Protein AF-A0A1L6MXV0-F1 (afdb_monomer_lite)

Structure (mmCIF, N/CA/C/O backbone):
data_AF-A0A1L6MXV0-F1
#
_entry.id   AF-A0A1L6MXV0-F1
#
loop_
_atom_site.group_PDB
_atom_site.id
_atom_site.type_symbol
_atom_site.label_atom_id
_atom_site.label_alt_id
_atom_site.label_comp_id
_atom_site.label_asym_id
_atom_site.label_entity_id
_atom_site.label_seq_id
_atom_site.pdbx_PDB_ins_code
_atom_site.Cartn_x
_atom_site.Cartn_y
_atom_site.Cartn_z
_atom_site.occupancy
_atom_site.B_iso_or_equiv
_atom_site.auth_seq_id
_atom_site.auth_comp_id
_atom_site.auth_asym_id
_atom_site.auth_atom_id
_atom_site.pdbx_PDB_model_num
ATOM 1 N N . MET A 1 1 ? -9.919 -10.427 -23.361 1.00 62.50 1 MET A N 1
ATOM 2 C CA . MET A 1 1 ? -9.501 -10.616 -21.953 1.00 62.50 1 MET A CA 1
ATOM 3 C C . MET A 1 1 ? -10.122 -9.573 -21.023 1.00 62.50 1 MET A C 1
ATOM 5 O O . MET A 1 1 ? -10.847 -9.978 -20.130 1.00 62.50 1 MET A O 1
ATOM 9 N N . TRP A 1 2 ? -9.971 -8.267 -21.278 1.00 55.28 2 TRP A N 1
ATOM 10 C CA . TRP A 1 2 ? -10.589 -7.185 -20.483 1.00 55.28 2 TRP A CA 1
ATOM 11 C C . TRP A 1 2 ? -12.124 -7.269 -20.261 1.00 55.28 2 TRP A C 1
ATOM 13 O O . TRP A 1 2 ? -12.549 -7.127 -19.117 1.00 55.28 2 TRP A O 1
ATOM 23 N N . PRO A 1 3 ? -12.978 -7.568 -21.270 1.00 82.69 3 PRO A N 1
ATOM 24 C CA . PRO A 1 3 ? -14.434 -7.566 -21.058 1.00 82.69 3 PRO A CA 1
ATOM 25 C C . PRO A 1 3 ? -14.940 -8.722 -20.180 1.00 82.69 3 PRO A C 1
ATOM 27 O O . PRO A 1 3 ? -15.866 -8.524 -19.405 1.00 82.69 3 PRO A O 1
ATOM 30 N N . ALA A 1 4 ? -14.307 -9.898 -20.249 1.00 78.31 4 ALA A N 1
ATOM 31 C CA . ALA A 1 4 ? -14.678 -11.054 -19.424 1.00 78.31 4 ALA A CA 1
ATOM 32 C C . ALA A 1 4 ? -14.279 -10.878 -17.947 1.00 78.31 4 ALA A C 1
ATOM 34 O O . ALA A 1 4 ? -14.923 -11.415 -17.051 1.00 78.31 4 ALA A O 1
ATOM 35 N N . TYR A 1 5 ? -13.214 -10.115 -17.690 1.00 82.38 5 TYR A N 1
ATOM 36 C CA . TYR A 1 5 ? -12.763 -9.821 -16.333 1.00 82.38 5 TYR A CA 1
ATOM 37 C C . TYR A 1 5 ? -13.682 -8.805 -15.642 1.00 82.38 5 TYR A C 1
ATOM 39 O O . TYR A 1 5 ? -14.037 -8.971 -14.478 1.00 82.38 5 TYR A O 1
ATOM 47 N N . LEU A 1 6 ? -14.122 -7.780 -16.381 1.00 84.25 6 LEU A N 1
ATOM 48 C CA . LEU A 1 6 ? -15.055 -6.775 -15.871 1.00 84.25 6 LEU A CA 1
ATOM 49 C C . LEU A 1 6 ? -16.427 -7.366 -15.533 1.00 84.25 6 LEU A C 1
ATOM 51 O O . LEU A 1 6 ? -16.992 -7.008 -14.503 1.00 84.25 6 LEU A O 1
ATOM 55 N N . SER A 1 7 ? -16.942 -8.288 -16.354 1.00 84.88 7 SER A N 1
ATOM 56 C CA . SER A 1 7 ? -18.207 -8.968 -16.054 1.00 84.88 7 SER A CA 1
ATOM 57 C C . SER A 1 7 ? -18.097 -9.834 -14.798 1.00 84.88 7 SER A C 1
ATOM 59 O O . SER A 1 7 ? -18.943 -9.733 -13.920 1.00 84.88 7 SER A O 1
ATOM 61 N N . GLY A 1 8 ? -17.009 -10.600 -14.652 1.00 84.00 8 GLY A N 1
ATOM 62 C CA . GLY A 1 8 ? -16.797 -11.432 -13.463 1.00 84.00 8 GLY A CA 1
ATOM 63 C C . GLY A 1 8 ? -16.673 -10.621 -12.169 1.00 84.00 8 GLY A C 1
ATOM 64 O O . GLY A 1 8 ? -17.225 -11.013 -11.144 1.00 84.00 8 GLY A O 1
ATOM 65 N N . LEU A 1 9 ? -16.000 -9.466 -12.212 1.00 85.69 9 LEU A N 1
ATOM 66 C CA . LEU A 1 9 ? -15.886 -8.577 -11.052 1.00 85.69 9 LEU A CA 1
ATOM 67 C C . LEU A 1 9 ? -17.235 -7.951 -10.674 1.00 85.69 9 LEU A C 1
ATOM 69 O O . LEU A 1 9 ? -17.549 -7.831 -9.490 1.00 85.69 9 LEU A O 1
ATOM 73 N N . HIS A 1 10 ? -18.025 -7.554 -11.673 1.00 87.12 10 HIS A N 1
ATOM 74 C CA . HIS A 1 10 ? -19.355 -6.994 -11.459 1.00 87.12 10 HIS A CA 1
ATOM 75 C C . HIS A 1 10 ? -20.292 -8.019 -10.810 1.00 87.12 10 HIS A C 1
ATOM 77 O O . HIS A 1 10 ? -20.919 -7.717 -9.795 1.00 87.12 10 HIS A O 1
ATOM 83 N N . ASP A 1 11 ? -20.313 -9.244 -11.341 1.00 83.12 11 ASP A N 1
ATOM 84 C CA . ASP A 1 11 ? -21.155 -10.325 -10.830 1.00 83.12 11 ASP A CA 1
ATOM 85 C C . ASP A 1 11 ? -20.743 -10.740 -9.407 1.00 83.12 11 ASP A C 1
ATOM 87 O O . ASP A 1 11 ? -21.596 -10.895 -8.535 1.00 83.12 11 ASP A O 1
ATOM 91 N N . TRP A 1 12 ? -19.438 -10.831 -9.124 1.00 80.75 12 TRP A N 1
ATOM 92 C CA . TRP A 1 12 ? -18.928 -11.147 -7.784 1.00 80.75 12 TRP A CA 1
ATOM 93 C C . TRP A 1 12 ? -19.277 -10.071 -6.746 1.00 80.75 12 TRP A C 1
ATOM 95 O O . TRP A 1 12 ? -19.653 -10.383 -5.615 1.00 80.75 12 TRP A O 1
ATOM 105 N N . CYS A 1 13 ? -19.176 -8.796 -7.131 1.00 82.50 13 CYS A N 1
ATOM 106 C CA . CYS A 1 13 ? -19.525 -7.674 -6.265 1.00 82.50 13 CYS A CA 1
ATOM 107 C C . CYS A 1 13 ? -21.023 -7.672 -5.931 1.00 82.50 13 CYS A C 1
ATOM 109 O O . CYS A 1 13 ? -21.393 -7.470 -4.777 1.00 82.50 13 CYS A O 1
ATOM 111 N N . LEU A 1 14 ? -21.886 -7.956 -6.914 1.00 80.69 14 LEU A N 1
ATOM 112 C CA . LEU A 1 14 ? -23.328 -8.049 -6.682 1.00 80.69 14 LEU A CA 1
ATOM 113 C C . LEU A 1 14 ? -23.687 -9.182 -5.718 1.00 80.69 14 LEU A C 1
ATOM 115 O O . LEU A 1 14 ? -24.460 -8.958 -4.792 1.00 80.69 14 LEU A O 1
ATOM 119 N N . VAL A 1 15 ? -23.110 -10.371 -5.905 1.00 80.31 15 VAL A N 1
ATOM 120 C CA . VAL A 1 15 ? -23.366 -11.527 -5.030 1.00 80.31 15 VAL A CA 1
ATOM 121 C C . VAL A 1 15 ? -22.962 -11.217 -3.588 1.00 80.31 15 VAL A C 1
ATOM 123 O O . VAL A 1 15 ? -23.764 -11.396 -2.675 1.00 80.31 15 VAL A O 1
ATOM 126 N N . GLY A 1 16 ? -21.771 -10.646 -3.378 1.00 75.31 16 GLY A N 1
ATOM 127 C CA . GLY A 1 16 ? -21.294 -10.288 -2.039 1.00 75.31 16 GLY A CA 1
ATOM 128 C C . GLY A 1 16 ? -22.113 -9.197 -1.335 1.00 75.31 16 GLY A C 1
ATOM 129 O O . GLY A 1 16 ? -22.096 -9.122 -0.110 1.00 75.31 16 GLY A O 1
ATOM 130 N N . LEU A 1 17 ? -22.837 -8.359 -2.085 1.00 70.56 17 LEU A N 1
ATOM 131 C CA . LEU A 1 17 ? -23.729 -7.334 -1.530 1.00 70.56 17 LEU A CA 1
ATOM 132 C C . LEU A 1 17 ? -25.131 -7.862 -1.198 1.00 70.56 17 LEU A C 1
ATOM 134 O O . LEU A 1 17 ? -25.843 -7.212 -0.433 1.00 70.56 17 LEU A O 1
ATOM 138 N N . ILE A 1 18 ? -25.535 -8.991 -1.786 1.00 69.31 18 ILE A N 1
ATOM 139 C CA . ILE A 1 18 ? -26.881 -9.562 -1.638 1.00 69.31 18 ILE A CA 1
ATOM 140 C C . ILE A 1 18 ? -26.903 -10.681 -0.588 1.00 69.31 18 ILE A C 1
ATOM 142 O O . ILE A 1 18 ? -27.878 -10.780 0.150 1.00 69.31 18 ILE A O 1
ATOM 146 N N . ASP A 1 19 ? -25.837 -11.478 -0.470 1.00 67.94 19 ASP A N 1
ATOM 147 C CA . ASP A 1 19 ? -25.791 -12.655 0.419 1.00 67.94 19 ASP A CA 1
ATOM 148 C C . ASP A 1 19 ? -25.659 -12.336 1.924 1.00 67.94 19 ASP A C 1
ATOM 150 O O . ASP A 1 19 ? -25.582 -13.244 2.752 1.00 67.94 19 ASP A O 1
ATOM 154 N N . GLY A 1 20 ? -25.653 -11.058 2.311 1.00 63.12 20 GLY A N 1
ATOM 155 C CA . GLY A 1 20 ? -25.650 -10.638 3.712 1.00 63.12 20 GLY A CA 1
ATOM 156 C C . GLY A 1 20 ? -26.910 -9.860 4.073 1.00 63.12 20 GLY A C 1
ATOM 157 O O . GLY A 1 20 ? -27.123 -8.761 3.558 1.00 63.12 20 GLY A O 1
ATOM 158 N N . GLU A 1 21 ? -27.709 -10.375 5.011 1.00 65.31 21 GLU A N 1
ATOM 159 C CA . GLU A 1 21 ? -28.723 -9.558 5.680 1.00 65.31 21 GLU A CA 1
ATOM 160 C C . GLU A 1 21 ? -28.008 -8.411 6.401 1.00 65.31 21 GLU A C 1
ATOM 162 O O . GLU A 1 21 ? -26.998 -8.601 7.090 1.00 65.31 21 GLU A O 1
ATOM 167 N N . ARG A 1 22 ? -28.468 -7.176 6.183 1.00 66.81 22 ARG A N 1
ATOM 168 C CA . ARG A 1 22 ? -27.862 -6.031 6.862 1.00 66.81 22 ARG A CA 1
ATOM 169 C C . ARG A 1 22 ? -28.063 -6.240 8.355 1.00 66.81 22 ARG A C 1
ATOM 171 O O . ARG A 1 22 ? -29.164 -6.567 8.774 1.00 66.81 22 ARG A O 1
ATOM 178 N N . LEU A 1 23 ? -27.045 -5.942 9.165 1.00 65.31 23 LEU A N 1
ATOM 179 C CA . LEU A 1 23 ? -27.152 -6.043 10.630 1.00 65.31 23 LEU A CA 1
ATOM 180 C C . LEU A 1 23 ? -28.379 -5.299 11.187 1.00 65.31 23 LEU A C 1
ATOM 182 O O . LEU A 1 23 ? -28.861 -5.622 12.261 1.00 65.31 23 LEU A O 1
ATOM 186 N N . ASN A 1 24 ? -28.879 -4.285 10.477 1.00 69.25 24 ASN A N 1
ATOM 187 C CA . ASN A 1 24 ? -30.065 -3.552 10.897 1.00 69.25 24 ASN A CA 1
ATOM 188 C C . ASN A 1 24 ? -31.377 -4.335 10.700 1.00 69.25 24 ASN A C 1
ATOM 190 O O . ASN A 1 24 ? -32.321 -4.106 11.450 1.00 69.25 24 ASN A O 1
ATOM 194 N N . ASP A 1 25 ? -31.421 -5.232 9.716 1.00 75.38 25 ASP A N 1
ATOM 195 C CA . ASP A 1 25 ? -32.606 -5.998 9.323 1.00 75.38 25 ASP A CA 1
ATOM 196 C C . ASP A 1 25 ? -32.656 -7.376 10.019 1.00 75.38 25 ASP A C 1
ATOM 198 O O . ASP A 1 25 ? -33.738 -7.929 10.205 1.00 75.38 25 ASP A O 1
ATOM 202 N N . ASP A 1 26 ? -31.512 -7.868 10.512 1.00 80.44 26 ASP A N 1
ATOM 203 C CA . ASP A 1 26 ? -31.399 -9.129 11.250 1.00 80.44 26 ASP A CA 1
ATOM 204 C C . ASP A 1 26 ? -32.128 -9.070 12.613 1.00 80.44 26 ASP A C 1
ATOM 206 O O . ASP A 1 26 ? -31.703 -8.422 13.580 1.00 80.44 26 ASP A O 1
ATOM 210 N N . LEU A 1 27 ? -33.245 -9.797 12.691 1.00 79.44 27 LEU A N 1
ATOM 211 C CA . LEU A 1 27 ? -34.088 -9.952 13.880 1.00 79.44 27 LEU A CA 1
ATOM 212 C C . LEU A 1 27 ? -33.323 -10.505 15.088 1.00 79.44 27 LEU A C 1
ATOM 214 O O . LEU A 1 27 ? -33.590 -10.112 16.226 1.00 79.44 27 LEU A O 1
ATOM 218 N N . GLU A 1 28 ? -32.385 -11.423 14.874 1.00 82.69 28 GLU A N 1
ATOM 219 C CA . GLU A 1 28 ? -31.584 -12.007 15.941 1.00 82.69 28 GLU A CA 1
ATOM 220 C C . GLU A 1 28 ? -30.595 -10.977 16.497 1.00 82.69 28 GLU A C 1
ATOM 222 O O . GLU A 1 28 ? -30.480 -10.823 17.717 1.00 82.69 28 GLU A O 1
ATOM 227 N N . TYR A 1 29 ? -29.937 -10.216 15.621 1.00 77.50 29 TYR A N 1
ATOM 228 C CA . TYR A 1 29 ? -29.031 -9.140 16.020 1.00 77.50 29 TYR A CA 1
ATOM 229 C C . TYR A 1 29 ? -29.756 -8.022 16.784 1.00 77.50 29 TYR A C 1
ATOM 231 O O . TYR A 1 29 ? -29.290 -7.600 17.845 1.00 77.50 29 TYR A O 1
ATOM 239 N N . GLN A 1 30 ? -30.931 -7.593 16.319 1.00 79.62 30 GLN A N 1
ATOM 240 C CA . GLN A 1 30 ? -31.751 -6.592 17.015 1.00 79.62 30 GLN A CA 1
ATOM 241 C C . GLN A 1 30 ? -32.230 -7.089 18.383 1.00 79.62 30 GLN A C 1
ATOM 243 O O . GLN A 1 30 ? -32.156 -6.361 19.375 1.00 79.62 30 GLN A O 1
ATOM 248 N N . ASN A 1 31 ? -32.652 -8.352 18.479 1.00 83.06 31 ASN A N 1
ATOM 249 C CA . ASN A 1 31 ? -33.020 -8.951 19.760 1.00 83.06 31 ASN A CA 1
ATOM 250 C C . ASN A 1 31 ? -31.827 -8.989 20.729 1.00 83.06 31 ASN A C 1
ATOM 252 O O . ASN A 1 31 ? -31.979 -8.651 21.903 1.00 83.06 31 ASN A O 1
ATOM 256 N N . ARG A 1 32 ? -30.627 -9.328 20.241 1.00 81.94 32 ARG A N 1
ATOM 257 C CA . ARG A 1 32 ? -29.385 -9.326 21.033 1.00 81.94 32 ARG A CA 1
ATOM 258 C C . ARG A 1 32 ? -28.964 -7.911 21.465 1.00 81.94 32 ARG A C 1
ATOM 260 O O . ARG A 1 32 ? -28.461 -7.750 22.578 1.00 81.94 32 ARG A O 1
ATOM 267 N N . LEU A 1 33 ? -29.202 -6.892 20.634 1.00 80.62 33 LEU A N 1
ATOM 268 C CA . LEU A 1 33 ? -29.000 -5.477 20.974 1.00 80.62 33 LEU A CA 1
ATOM 269 C C . LEU A 1 33 ? -29.956 -5.010 22.080 1.00 80.62 33 LEU A C 1
ATOM 271 O O . LEU A 1 33 ? -29.510 -4.427 23.066 1.00 80.62 33 LEU A O 1
ATOM 275 N N . VAL A 1 34 ? -31.258 -5.291 21.948 1.00 80.94 34 VAL A N 1
ATOM 276 C CA . VAL A 1 34 ? -32.285 -4.901 22.935 1.00 80.94 34 VAL A CA 1
ATOM 277 C C . VAL A 1 34 ? -32.058 -5.593 24.281 1.00 80.94 34 VAL A C 1
ATOM 279 O O . VAL A 1 34 ? -32.253 -4.987 25.332 1.00 80.94 34 VAL A O 1
ATOM 282 N N . GLN A 1 35 ? -31.592 -6.843 24.264 1.00 84.56 35 GLN A N 1
ATOM 283 C CA . GLN A 1 35 ? -31.213 -7.592 25.466 1.00 84.56 35 GLN A CA 1
ATOM 284 C C . GLN A 1 35 ? -29.895 -7.112 26.100 1.00 84.56 35 GLN A C 1
ATOM 286 O O . GLN A 1 35 ? -29.503 -7.625 27.147 1.00 84.56 35 GLN A O 1
ATOM 291 N N . GLY A 1 36 ? -29.191 -6.154 25.484 1.00 77.88 36 GLY A N 1
ATOM 292 C CA . GLY A 1 36 ? -27.910 -5.641 25.973 1.00 77.88 36 GLY A CA 1
ATOM 293 C C . GLY A 1 36 ? -26.755 -6.644 25.879 1.00 77.88 36 GLY A C 1
ATOM 294 O O . GLY A 1 36 ? -25.698 -6.411 26.461 1.00 77.88 36 GLY A O 1
ATOM 295 N N . LEU A 1 37 ? -26.935 -7.754 25.152 1.00 76.06 37 LEU A N 1
ATOM 296 C CA . LEU A 1 37 ? -25.903 -8.774 24.921 1.00 76.06 37 LEU A CA 1
ATOM 297 C C . LEU A 1 37 ? -24.842 -8.297 23.922 1.00 76.06 37 LEU A C 1
ATOM 299 O O . LEU A 1 37 ? -23.725 -8.811 23.907 1.00 76.06 37 LEU A O 1
ATOM 303 N N . VAL A 1 38 ? -25.191 -7.315 23.089 1.00 72.81 38 VAL A N 1
ATOM 304 C CA . VAL A 1 38 ? -24.297 -6.662 22.133 1.00 72.81 38 VAL A CA 1
ATOM 305 C C . VAL A 1 38 ? -24.212 -5.190 22.506 1.00 72.81 38 VAL A C 1
ATOM 307 O O . VAL A 1 38 ? -25.213 -4.477 22.485 1.00 72.81 38 VAL A O 1
ATOM 310 N N . GLN A 1 39 ? -23.012 -4.720 22.842 1.00 72.69 39 GLN A N 1
ATOM 311 C CA . GLN A 1 39 ? -22.778 -3.287 22.960 1.00 72.69 39 GLN A CA 1
ATOM 312 C C . GLN A 1 39 ? -22.658 -2.716 21.543 1.00 72.69 39 GLN A C 1
ATOM 314 O O . GLN A 1 39 ? -21.781 -3.173 20.800 1.00 72.69 39 GLN A O 1
ATOM 319 N N . PRO A 1 40 ? -23.487 -1.733 21.140 1.00 68.44 40 PRO A N 1
ATOM 320 C CA . PRO A 1 40 ? -23.210 -0.997 19.918 1.00 68.44 40 PRO A CA 1
ATOM 321 C C . PRO A 1 40 ? -21.801 -0.431 20.071 1.00 68.44 40 PRO A C 1
ATOM 323 O O . PRO A 1 40 ? -21.482 0.124 21.123 1.00 68.44 40 PRO A O 1
ATOM 326 N N . THR A 1 41 ? -20.936 -0.622 19.073 1.00 65.31 41 THR A N 1
ATOM 327 C CA . THR A 1 41 ? -19.591 -0.036 19.073 1.00 65.31 41 THR A CA 1
ATOM 328 C C . THR A 1 41 ? -19.746 1.485 19.012 1.00 65.31 41 THR A C 1
ATOM 330 O O . THR A 1 41 ? -19.740 2.102 17.951 1.00 65.31 41 THR A O 1
ATOM 333 N N . GLY A 1 42 ? -20.013 2.084 20.170 1.00 54.56 42 GLY A N 1
ATOM 334 C CA . GLY A 1 42 ? -20.252 3.498 20.343 1.00 54.56 42 GLY A CA 1
ATOM 335 C C . GLY A 1 42 ? -18.951 4.214 20.083 1.00 54.56 42 GLY A C 1
ATOM 336 O O . GLY A 1 42 ? -17.986 3.959 20.791 1.00 54.56 42 GLY A O 1
ATOM 337 N N . SER A 1 43 ? -18.972 5.089 19.072 1.00 56.00 43 SER A N 1
ATOM 338 C CA . SER A 1 43 ? -17.869 5.945 18.640 1.00 56.00 43 SER A CA 1
ATOM 339 C C . SER A 1 43 ? -16.587 5.159 18.415 1.00 56.00 43 SER A C 1
ATOM 341 O O . SER A 1 43 ? -15.916 4.827 19.384 1.00 56.00 43 SER A O 1
ATOM 343 N N . ALA A 1 44 ? -16.209 4.947 17.147 1.00 58.41 44 ALA A N 1
ATOM 344 C CA . ALA A 1 44 ? -14.851 4.565 16.764 1.00 58.41 44 ALA A CA 1
ATOM 345 C C . ALA A 1 44 ? -13.867 5.173 17.767 1.00 58.41 44 ALA A C 1
ATOM 347 O O . ALA A 1 44 ? -13.699 6.397 17.802 1.00 58.41 44 ALA A O 1
ATOM 348 N N . VAL A 1 45 ? -13.348 4.337 18.678 1.00 56.44 45 VAL A N 1
ATOM 349 C CA . VAL A 1 45 ? -12.354 4.774 19.652 1.00 56.44 45 VAL A CA 1
ATOM 350 C C . VAL A 1 45 ? -11.310 5.419 18.774 1.00 56.44 45 VAL A C 1
ATOM 352 O O . VAL A 1 45 ? -10.848 4.769 17.834 1.00 56.44 45 VAL A O 1
ATOM 355 N N . LYS A 1 46 ? -11.064 6.721 18.961 1.00 57.34 46 LYS A N 1
ATOM 356 C CA . LYS A 1 46 ? -10.050 7.441 18.195 1.00 57.34 46 LYS A CA 1
ATOM 357 C C . LYS A 1 46 ? -8.775 6.648 18.425 1.00 57.34 46 LYS A C 1
ATOM 359 O O . LYS A 1 46 ? -8.180 6.758 19.490 1.00 57.34 46 LYS A O 1
ATOM 364 N N . SER A 1 47 ? -8.439 5.776 17.478 1.00 61.56 47 SER A N 1
ATOM 365 C CA . SER A 1 47 ? -7.230 4.985 17.547 1.00 61.56 47 SER A CA 1
ATOM 366 C C . SER A 1 47 ? -6.139 6.028 17.542 1.00 61.56 47 SER A C 1
ATOM 368 O O . SER A 1 47 ? -5.978 6.742 16.547 1.00 61.56 47 SER A O 1
ATOM 370 N N . GLU A 1 48 ? -5.482 6.216 18.683 1.00 67.12 48 GLU A N 1
ATOM 371 C CA . GLU A 1 48 ? -4.381 7.154 18.755 1.00 67.12 48 GLU A CA 1
ATOM 372 C C . GLU A 1 48 ? -3.381 6.716 17.696 1.00 67.12 48 GLU A C 1
ATOM 374 O O . GLU A 1 48 ? -2.959 5.558 17.649 1.00 67.12 48 GLU A O 1
ATOM 379 N N . VAL A 1 49 ? -3.095 7.621 16.762 1.00 68.12 49 VAL A N 1
ATOM 380 C CA . VAL A 1 49 ? -2.171 7.339 15.672 1.00 68.12 49 VAL A CA 1
ATOM 381 C C . VAL A 1 49 ? -0.798 7.201 16.310 1.00 68.12 49 VAL A C 1
ATOM 383 O O . VAL A 1 49 ? -0.137 8.200 16.605 1.00 68.12 49 VAL A O 1
ATOM 386 N N . THR A 1 50 ? -0.394 5.958 16.563 1.00 72.81 50 THR A N 1
ATOM 387 C CA . THR A 1 50 ? 0.910 5.646 17.138 1.00 72.81 50 THR A CA 1
ATOM 388 C C . THR A 1 50 ? 2.005 6.142 16.191 1.00 72.81 50 THR A C 1
ATOM 390 O O . THR A 1 50 ? 1.813 6.233 14.975 1.00 72.81 50 THR A O 1
ATOM 393 N N . GLY A 1 51 ? 3.173 6.507 16.728 1.00 74.69 51 GLY A N 1
ATOM 394 C CA . GLY A 1 51 ? 4.304 6.950 15.897 1.00 74.69 51 GLY A CA 1
ATOM 395 C C . GLY A 1 51 ? 4.679 5.920 14.824 1.00 74.69 51 GLY A C 1
ATOM 396 O O . GLY A 1 51 ? 4.990 6.287 13.692 1.00 74.69 51 GLY A O 1
ATOM 397 N N . TYR A 1 52 ? 4.519 4.639 15.157 1.00 79.75 52 TYR A N 1
ATOM 398 C CA . TYR A 1 52 ? 4.650 3.504 14.252 1.00 79.75 52 TYR A CA 1
ATOM 399 C C . TYR A 1 52 ? 3.695 3.600 13.056 1.00 79.75 52 TYR A C 1
ATOM 401 O O . TYR A 1 52 ? 4.149 3.547 11.916 1.00 79.75 52 TYR A O 1
ATOM 409 N N . ALA A 1 53 ? 2.407 3.897 13.266 1.00 81.19 53 ALA A N 1
ATOM 410 C CA . ALA A 1 53 ? 1.453 4.052 12.164 1.00 81.19 53 ALA A CA 1
ATOM 411 C C . ALA A 1 53 ? 1.913 5.089 11.116 1.00 81.19 53 ALA A C 1
ATOM 413 O O . ALA A 1 53 ? 1.745 4.879 9.916 1.00 81.19 53 ALA A O 1
ATOM 414 N N . LYS A 1 54 ? 2.571 6.177 11.541 1.00 83.50 54 LYS A N 1
ATOM 415 C CA . LYS A 1 54 ? 3.136 7.174 10.613 1.00 83.50 54 LYS A CA 1
ATOM 416 C C . LYS A 1 54 ? 4.335 6.630 9.828 1.00 83.50 54 LYS A C 1
ATOM 418 O O . LYS A 1 54 ? 4.461 6.932 8.644 1.00 83.50 54 LYS A O 1
ATOM 423 N N . MET A 1 55 ? 5.187 5.813 10.454 1.00 85.06 55 MET A N 1
ATOM 424 C CA . MET A 1 55 ? 6.301 5.142 9.771 1.00 85.06 55 MET A CA 1
ATOM 425 C C . MET A 1 55 ? 5.815 4.116 8.744 1.00 85.06 55 MET A C 1
ATOM 427 O O . MET A 1 55 ? 6.326 4.106 7.627 1.00 85.06 55 MET A O 1
ATOM 431 N N . SER A 1 56 ? 4.795 3.312 9.065 1.00 86.00 56 SER A N 1
ATOM 432 C CA . SER A 1 56 ? 4.187 2.383 8.100 1.00 86.00 56 SER A CA 1
ATOM 433 C C . SER A 1 56 ? 3.699 3.108 6.847 1.00 86.00 56 SER A C 1
ATOM 435 O O . SER A 1 56 ? 3.933 2.648 5.731 1.00 86.00 56 SER A O 1
ATOM 437 N N . VAL A 1 57 ? 3.027 4.249 7.022 1.00 89.19 57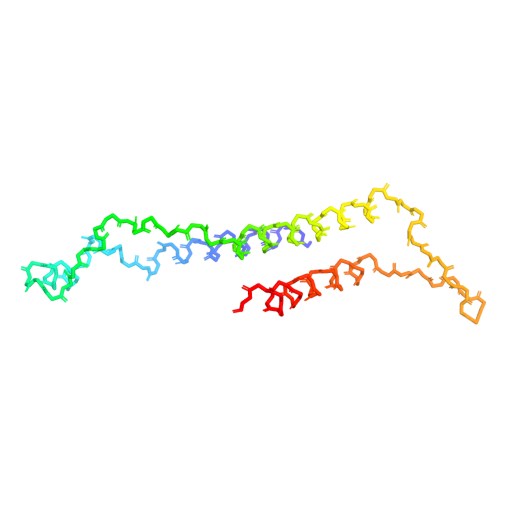 VAL A N 1
ATOM 438 C CA . VAL A 1 57 ? 2.522 5.054 5.902 1.00 89.19 57 VAL A CA 1
ATOM 439 C C . VAL A 1 57 ? 3.673 5.631 5.078 1.00 89.19 57 VAL A C 1
ATOM 441 O O . VAL A 1 57 ? 3.591 5.649 3.852 1.00 89.19 57 VAL A O 1
ATOM 444 N N . ALA A 1 58 ? 4.766 6.050 5.721 1.00 90.50 58 ALA A N 1
ATOM 445 C CA . ALA A 1 58 ? 5.953 6.527 5.020 1.00 90.50 58 ALA A CA 1
ATOM 446 C C . ALA A 1 58 ? 6.592 5.425 4.156 1.00 90.50 58 ALA A C 1
ATOM 448 O O . ALA A 1 58 ? 6.872 5.664 2.984 1.00 90.50 58 ALA A O 1
ATOM 449 N N . PHE A 1 59 ? 6.758 4.210 4.688 1.00 89.88 59 PHE A N 1
ATOM 450 C CA . PHE A 1 59 ? 7.275 3.073 3.916 1.00 89.88 59 PHE A CA 1
ATOM 451 C C . PHE A 1 59 ? 6.367 2.698 2.746 1.00 89.88 59 PHE A C 1
ATOM 453 O O . PHE A 1 59 ? 6.858 2.440 1.648 1.00 89.88 59 PHE A O 1
ATOM 460 N N . PHE A 1 60 ? 5.050 2.729 2.949 1.00 90.69 60 PHE A N 1
ATOM 461 C CA . PHE A 1 60 ? 4.092 2.503 1.873 1.00 90.69 60 PHE A CA 1
ATOM 462 C C . PHE A 1 60 ? 4.224 3.555 0.762 1.00 90.69 60 PHE A C 1
ATOM 464 O O . PHE A 1 60 ? 4.333 3.205 -0.412 1.00 90.69 60 PHE A O 1
ATOM 471 N N . MET A 1 61 ? 4.297 4.839 1.130 1.00 93.88 61 MET A N 1
ATOM 472 C CA . MET A 1 61 ? 4.531 5.943 0.191 1.00 93.88 61 MET A CA 1
ATOM 473 C C . MET A 1 61 ? 5.836 5.773 -0.593 1.00 93.88 61 MET A C 1
ATOM 475 O O . MET A 1 61 ? 5.849 5.980 -1.804 1.00 93.88 61 MET A O 1
ATOM 479 N N . ILE A 1 62 ? 6.921 5.360 0.071 1.00 92.56 62 ILE A N 1
ATOM 480 C CA . ILE A 1 62 ? 8.211 5.080 -0.577 1.00 92.56 62 ILE A CA 1
ATOM 481 C C . ILE A 1 62 ? 8.074 3.926 -1.575 1.00 92.56 62 ILE A C 1
ATOM 483 O O . ILE A 1 62 ? 8.584 4.023 -2.689 1.00 92.56 62 ILE A O 1
ATOM 487 N N . GLY A 1 63 ? 7.354 2.863 -1.208 1.00 89.00 63 GLY A N 1
ATOM 488 C CA . GLY A 1 63 ? 7.072 1.738 -2.097 1.00 89.00 63 GLY A CA 1
ATOM 489 C C . GLY A 1 63 ? 6.327 2.159 -3.362 1.00 89.00 63 GLY A C 1
ATOM 490 O O . GLY A 1 63 ? 6.771 1.858 -4.468 1.00 89.00 63 GLY A O 1
ATOM 491 N N . VAL A 1 64 ? 5.236 2.916 -3.206 1.00 91.50 64 VAL A N 1
ATOM 492 C CA . VAL A 1 64 ? 4.442 3.442 -4.329 1.00 91.50 64 VAL A CA 1
ATOM 493 C C . VAL A 1 64 ? 5.278 4.369 -5.209 1.00 91.50 64 VAL A C 1
ATOM 495 O O . VAL A 1 64 ? 5.280 4.219 -6.429 1.00 91.50 64 VAL A O 1
ATOM 498 N N . ALA A 1 65 ? 6.033 5.290 -4.607 1.00 91.62 65 ALA A N 1
ATOM 499 C CA . ALA A 1 65 ? 6.925 6.175 -5.347 1.00 91.62 65 ALA A CA 1
ATOM 500 C C . ALA A 1 65 ? 7.996 5.390 -6.122 1.00 91.62 65 ALA A C 1
ATOM 502 O O . ALA A 1 65 ? 8.309 5.753 -7.253 1.00 91.62 65 ALA A O 1
ATOM 503 N N . GLY A 1 66 ? 8.517 4.299 -5.552 1.00 87.69 66 GLY A N 1
ATOM 504 C CA . GLY A 1 66 ? 9.456 3.397 -6.218 1.00 87.69 66 GLY A CA 1
ATOM 505 C C . GLY A 1 66 ? 8.855 2.716 -7.449 1.00 87.69 66 GLY A C 1
ATOM 506 O O . GLY A 1 66 ? 9.484 2.717 -8.504 1.00 87.69 66 GLY A O 1
ATOM 507 N N . VAL A 1 67 ? 7.623 2.202 -7.347 1.00 85.88 67 VAL A N 1
ATOM 508 C CA . VAL A 1 67 ? 6.907 1.612 -8.496 1.00 85.88 67 VAL A CA 1
ATOM 509 C C . VAL A 1 67 ? 6.694 2.651 -9.594 1.00 85.88 67 VAL A C 1
ATOM 511 O O . VAL A 1 67 ? 7.066 2.420 -10.741 1.00 85.88 67 VAL A O 1
ATOM 514 N N . VAL A 1 68 ? 6.170 3.826 -9.240 1.00 87.56 68 VAL A N 1
ATOM 515 C CA . VAL A 1 68 ? 5.909 4.902 -10.206 1.00 87.56 68 VAL A CA 1
ATOM 516 C C . VAL A 1 68 ? 7.209 5.388 -10.858 1.00 87.56 68 VAL A C 1
ATOM 518 O O . VAL A 1 68 ? 7.236 5.644 -12.058 1.00 87.56 68 VAL A O 1
ATOM 521 N N . ALA A 1 69 ? 8.310 5.473 -10.107 1.00 85.25 69 ALA A N 1
ATOM 522 C CA . ALA A 1 69 ? 9.616 5.838 -10.652 1.00 85.25 69 ALA A CA 1
ATOM 523 C C . ALA A 1 69 ? 10.142 4.812 -11.670 1.00 85.25 69 ALA A C 1
ATOM 525 O O . ALA A 1 69 ? 10.731 5.208 -12.675 1.00 85.25 69 ALA A O 1
ATOM 526 N N . LEU A 1 70 ? 9.911 3.516 -11.442 1.00 78.50 70 LEU A N 1
ATOM 527 C CA . LEU A 1 70 ? 10.266 2.469 -12.403 1.00 78.50 70 LEU A CA 1
ATOM 528 C C . LEU A 1 70 ? 9.412 2.539 -13.672 1.00 78.50 70 LEU A C 1
ATOM 530 O O . LEU A 1 70 ? 9.942 2.352 -14.763 1.00 78.50 70 LEU A O 1
ATOM 534 N N . GLU A 1 71 ? 8.124 2.864 -13.548 1.00 75.75 71 GLU A N 1
ATOM 535 C CA . GLU A 1 71 ? 7.232 3.042 -14.701 1.00 75.75 71 GLU A CA 1
ATOM 536 C C . GLU A 1 71 ? 7.537 4.317 -15.505 1.00 75.75 71 GLU A C 1
ATOM 538 O O . GLU A 1 71 ? 7.403 4.332 -16.729 1.00 75.75 71 GLU A O 1
ATOM 543 N N . LEU A 1 72 ? 7.991 5.386 -14.843 1.00 80.06 72 LEU A N 1
ATOM 544 C CA . LEU A 1 72 ? 8.355 6.657 -15.483 1.00 80.06 72 LEU A CA 1
ATOM 545 C C . LEU A 1 72 ? 9.621 6.563 -16.347 1.00 80.06 72 LEU A C 1
ATOM 547 O O . LEU A 1 72 ? 9.829 7.414 -17.215 1.00 80.06 72 LEU A O 1
ATOM 551 N N . ILE A 1 73 ? 10.477 5.564 -16.117 1.00 71.31 73 ILE A N 1
ATOM 552 C CA . ILE A 1 73 ? 11.757 5.405 -16.810 1.00 71.31 73 ILE A CA 1
ATOM 553 C C . ILE A 1 73 ? 11.661 4.196 -17.760 1.00 71.31 73 ILE A C 1
ATOM 555 O O . ILE A 1 73 ? 12.021 3.080 -17.381 1.00 71.31 73 ILE A O 1
ATOM 559 N N . PRO A 1 74 ? 11.267 4.388 -19.036 1.00 61.06 74 PRO A N 1
ATOM 560 C CA . PRO A 1 74 ? 11.159 3.298 -20.016 1.00 61.06 74 PRO A CA 1
ATOM 561 C C . PRO A 1 74 ? 12.506 2.621 -20.339 1.00 61.06 74 PRO A C 1
ATOM 563 O O . PRO A 1 74 ? 12.551 1.576 -20.981 1.00 61.06 74 PRO A O 1
ATOM 566 N N . SER A 1 75 ? 13.627 3.193 -19.891 1.00 56.97 75 SER A N 1
ATOM 567 C CA . SER A 1 75 ? 14.978 2.629 -19.994 1.00 56.97 75 SER A CA 1
ATOM 568 C C . SER A 1 75 ? 15.396 1.774 -18.787 1.00 56.97 75 SER A C 1
ATOM 570 O O . SER A 1 75 ? 16.466 1.169 -18.828 1.00 56.97 75 SER A O 1
ATOM 572 N N . SER A 1 76 ? 14.562 1.659 -17.741 1.00 53.34 76 SER A N 1
ATOM 573 C CA . SER A 1 76 ? 14.802 0.760 -16.596 1.00 53.34 76 SER A CA 1
ATOM 574 C C . SER A 1 76 ? 14.643 -0.720 -16.959 1.00 53.34 76 SER A C 1
ATOM 576 O O . SER A 1 76 ? 14.984 -1.601 -16.166 1.00 53.34 76 SER A O 1
ATOM 578 N N . HIS A 1 77 ? 14.173 -1.007 -18.173 1.00 57.12 77 HIS A N 1
ATOM 579 C CA . HIS A 1 77 ? 14.289 -2.303 -18.821 1.00 57.12 77 HIS A CA 1
ATOM 580 C 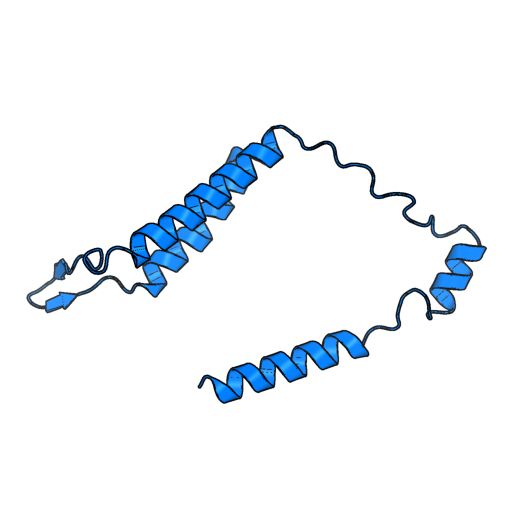C . HIS A 1 77 ? 15.775 -2.552 -19.107 1.00 57.12 77 HIS A C 1
ATOM 582 O O . HIS A 1 77 ? 16.214 -2.497 -20.256 1.00 57.12 77 HIS A O 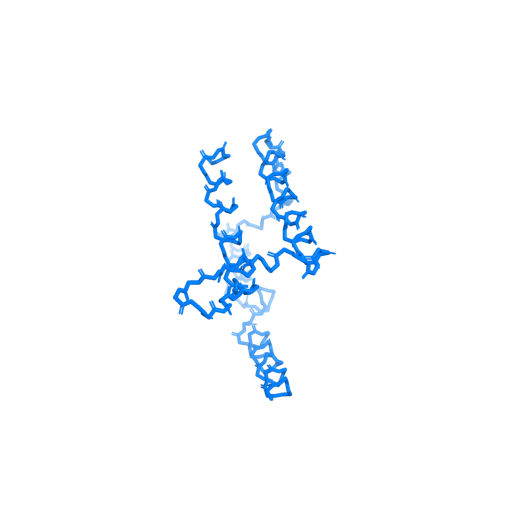1
ATOM 588 N N . GLN A 1 78 ? 16.584 -2.759 -18.063 1.00 55.03 78 GLN A N 1
ATOM 589 C CA . GLN A 1 78 ? 17.972 -3.156 -18.216 1.00 55.03 78 GLN A CA 1
ATOM 590 C C . GLN A 1 78 ? 17.960 -4.457 -19.015 1.00 55.03 78 GLN A C 1
ATOM 592 O O . GLN A 1 78 ? 17.616 -5.520 -18.503 1.00 55.03 78 GLN A O 1
ATOM 597 N N . SER A 1 79 ? 18.271 -4.359 -20.305 1.00 58.69 79 SER A N 1
ATOM 598 C CA . SER A 1 79 ? 18.425 -5.521 -21.159 1.00 58.69 79 SER A CA 1
ATOM 599 C C . SER A 1 79 ? 19.781 -6.121 -20.830 1.00 58.69 79 SER A C 1
ATOM 601 O O . SER A 1 79 ? 20.811 -5.533 -21.169 1.00 58.69 79 SER A O 1
ATOM 603 N N . TRP A 1 80 ? 19.799 -7.252 -20.140 1.00 57.66 80 TRP A N 1
ATOM 604 C CA . TRP A 1 80 ? 21.039 -7.967 -19.877 1.00 57.66 80 TRP A CA 1
ATOM 605 C C . TRP A 1 80 ? 21.296 -8.907 -21.054 1.00 57.66 80 TRP A C 1
ATOM 607 O O . TRP A 1 80 ? 20.399 -9.607 -21.525 1.00 57.66 80 TRP A O 1
ATOM 617 N N . VAL A 1 81 ? 22.521 -8.889 -21.584 1.00 59.22 81 VAL A N 1
ATOM 618 C CA . VAL A 1 81 ? 22.925 -9.828 -22.635 1.00 59.22 81 VAL A CA 1
ATOM 619 C C . VAL A 1 81 ? 23.386 -11.106 -21.953 1.00 59.22 81 VAL A C 1
ATOM 621 O O . VAL A 1 81 ? 24.525 -11.204 -21.501 1.00 59.22 81 VAL A O 1
ATOM 624 N N . VAL A 1 82 ? 22.501 -12.094 -21.883 1.00 59.09 82 VAL A N 1
ATOM 625 C CA . VAL A 1 82 ? 22.839 -13.440 -21.418 1.00 59.09 82 VAL A CA 1
ATOM 626 C C . VAL A 1 82 ? 22.915 -14.330 -22.653 1.00 59.09 82 VAL A C 1
ATOM 628 O O . VAL A 1 82 ? 21.945 -14.478 -23.389 1.00 59.09 82 VAL A O 1
ATOM 631 N N . LYS A 1 83 ? 24.097 -14.898 -22.927 1.00 53.59 83 LYS A N 1
ATOM 632 C CA . LYS A 1 83 ? 24.329 -15.809 -24.070 1.00 53.59 83 LYS A CA 1
ATOM 633 C C . LYS A 1 83 ? 23.921 -15.237 -25.445 1.00 53.59 83 LYS A C 1
ATOM 635 O O . LYS A 1 83 ? 23.398 -15.956 -26.287 1.00 53.59 83 LYS A O 1
ATOM 640 N N . GLY A 1 84 ? 24.165 -13.947 -25.686 1.00 64.75 84 GLY A N 1
ATOM 641 C CA . GLY A 1 84 ? 23.921 -13.310 -26.990 1.00 64.75 84 GLY A CA 1
ATOM 642 C C . GLY A 1 84 ? 22.466 -12.909 -27.267 1.00 64.75 84 GLY A C 1
ATOM 643 O O . GLY A 1 84 ? 22.213 -12.252 -28.274 1.00 64.75 84 GLY A O 1
ATOM 644 N N . PHE A 1 85 ? 21.532 -13.218 -26.364 1.00 56.25 85 PHE A N 1
ATOM 645 C CA . PHE A 1 85 ? 20.155 -12.735 -26.422 1.00 56.25 85 PHE A CA 1
ATOM 646 C C . PHE A 1 85 ? 19.954 -11.608 -25.406 1.00 56.25 85 PHE A C 1
ATOM 648 O O . PHE A 1 85 ? 20.467 -11.656 -24.287 1.00 56.25 85 PHE A O 1
ATOM 655 N N . ARG A 1 86 ? 19.243 -10.553 -25.822 1.00 56.47 86 ARG A N 1
ATOM 656 C CA . ARG A 1 86 ? 18.816 -9.471 -24.929 1.00 56.47 86 ARG A CA 1
ATOM 657 C C . ARG A 1 86 ? 17.605 -9.959 -24.146 1.00 56.47 86 ARG A C 1
ATOM 659 O O . ARG A 1 86 ? 16.506 -9.973 -24.691 1.00 56.47 86 ARG A O 1
ATOM 666 N N . GLU A 1 87 ? 17.809 -10.332 -22.891 1.00 60.22 87 GLU A N 1
ATOM 667 C CA . GLU A 1 87 ? 16.707 -10.580 -21.967 1.00 60.22 87 GLU A CA 1
ATOM 668 C C . GLU A 1 87 ? 16.355 -9.272 -21.262 1.00 60.22 87 GLU A C 1
ATOM 670 O O . GLU A 1 87 ? 17.220 -8.593 -20.706 1.00 60.22 87 GLU A O 1
ATOM 675 N N . GLN A 1 88 ? 15.084 -8.882 -21.341 1.00 63.19 88 GLN A N 1
ATOM 676 C CA . GLN A 1 88 ? 14.556 -7.736 -20.610 1.00 63.19 88 GLN A CA 1
ATOM 677 C C . GLN A 1 88 ? 13.912 -8.227 -19.321 1.00 63.19 88 GLN A C 1
ATOM 679 O O . GLN A 1 88 ? 13.147 -9.192 -19.332 1.00 63.19 88 GLN A O 1
ATOM 684 N N . LEU A 1 89 ? 14.188 -7.531 -18.221 1.00 65.88 89 LEU A N 1
ATOM 685 C CA . LEU A 1 89 ? 13.478 -7.756 -16.971 1.00 65.88 89 LEU A CA 1
ATOM 686 C C . LEU A 1 89 ? 11.980 -7.479 -17.187 1.00 65.88 89 LEU A C 1
ATOM 688 O O . LEU A 1 89 ? 11.604 -6.387 -17.620 1.00 65.88 89 LEU A O 1
ATOM 692 N N . ASN A 1 90 ? 11.130 -8.472 -16.910 1.00 70.69 90 ASN A N 1
ATOM 693 C CA . ASN A 1 90 ? 9.682 -8.319 -17.024 1.00 70.69 90 ASN A CA 1
ATOM 694 C C . ASN A 1 90 ? 9.206 -7.262 -16.017 1.00 70.69 90 ASN A C 1
ATOM 696 O O . ASN A 1 90 ? 9.421 -7.411 -14.814 1.00 70.69 90 ASN A O 1
ATOM 700 N N . MET A 1 91 ? 8.534 -6.218 -16.503 1.00 70.00 91 MET A N 1
ATOM 701 C CA . MET A 1 91 ? 8.001 -5.136 -15.667 1.00 70.00 91 MET A CA 1
ATOM 702 C C . MET A 1 91 ? 7.091 -5.666 -14.556 1.00 70.00 91 MET A C 1
ATOM 704 O O . MET A 1 91 ? 7.162 -5.194 -13.424 1.00 70.00 91 MET A O 1
ATOM 708 N N . ALA A 1 92 ? 6.306 -6.709 -14.846 1.00 78.56 92 ALA A N 1
ATOM 709 C CA . ALA A 1 92 ? 5.446 -7.340 -13.851 1.00 78.56 92 ALA A CA 1
ATOM 710 C C . ALA A 1 92 ? 6.249 -7.921 -12.673 1.00 78.56 92 ALA A C 1
ATOM 712 O O . ALA A 1 92 ? 5.864 -7.721 -11.526 1.00 78.56 92 ALA A O 1
ATOM 713 N N . LEU A 1 93 ? 7.400 -8.554 -12.939 1.00 80.56 93 LEU A N 1
ATOM 714 C CA . LEU A 1 93 ? 8.268 -9.106 -11.891 1.00 80.56 93 LEU A CA 1
ATOM 715 C C . LEU A 1 93 ? 8.890 -8.002 -11.029 1.00 80.56 93 LEU A C 1
ATOM 717 O O . LEU A 1 93 ? 9.027 -8.168 -9.821 1.00 80.56 93 LEU A O 1
ATOM 721 N N . ALA A 1 94 ? 9.257 -6.866 -11.629 1.00 79.69 94 ALA A N 1
ATOM 722 C CA . ALA A 1 94 ? 9.806 -5.732 -10.887 1.00 79.69 94 ALA A CA 1
ATOM 723 C C . ALA A 1 94 ? 8.779 -5.151 -9.901 1.00 79.69 94 ALA A C 1
ATOM 725 O O . ALA A 1 94 ? 9.101 -4.904 -8.738 1.00 79.69 94 ALA A O 1
ATOM 726 N N . ILE A 1 95 ? 7.532 -4.996 -10.349 1.00 83.75 95 ILE A N 1
ATOM 727 C CA . ILE A 1 95 ? 6.433 -4.501 -9.515 1.00 83.75 95 ILE A CA 1
ATOM 728 C C . ILE A 1 95 ? 6.073 -5.520 -8.431 1.00 83.75 95 ILE A C 1
ATOM 730 O O . ILE A 1 95 ? 5.904 -5.140 -7.275 1.00 83.75 95 ILE A O 1
ATOM 734 N N . GLU A 1 96 ? 6.017 -6.809 -8.771 1.00 86.50 96 GLU A N 1
ATOM 735 C CA . GLU A 1 96 ? 5.729 -7.889 -7.823 1.00 86.50 96 GLU A CA 1
ATOM 736 C C . GLU A 1 96 ? 6.761 -7.939 -6.687 1.00 86.50 96 GLU A C 1
ATOM 738 O O . GLU A 1 96 ? 6.391 -8.004 -5.514 1.00 86.50 96 GLU A O 1
ATOM 743 N N . MET A 1 97 ? 8.052 -7.793 -7.004 1.00 87.38 97 MET A N 1
ATOM 744 C CA . MET A 1 97 ? 9.106 -7.709 -5.989 1.00 87.38 97 MET A CA 1
ATOM 745 C C . MET A 1 97 ? 8.901 -6.527 -5.030 1.00 87.38 97 MET A C 1
ATOM 747 O O . MET A 1 97 ? 9.120 -6.672 -3.825 1.00 87.38 97 MET A O 1
ATOM 751 N N . ILE A 1 98 ? 8.454 -5.366 -5.517 1.00 87.56 98 ILE A N 1
ATOM 752 C CA . ILE A 1 98 ? 8.198 -4.195 -4.662 1.00 87.56 98 ILE A CA 1
ATOM 753 C C . ILE A 1 98 ? 6.927 -4.389 -3.831 1.00 87.56 98 ILE A C 1
ATOM 755 O O . ILE A 1 98 ? 6.941 -4.151 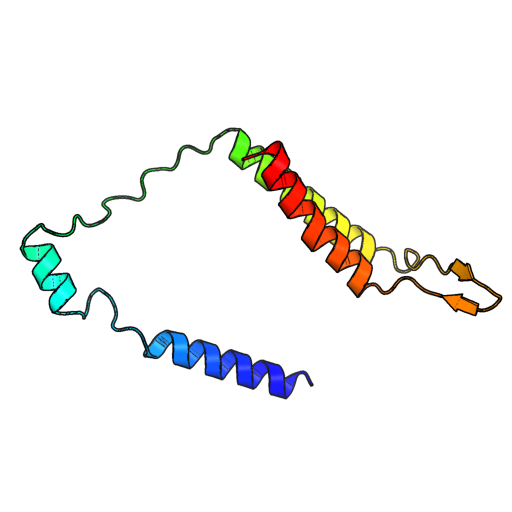-2.623 1.00 87.56 98 ILE A O 1
ATOM 759 N N . MET A 1 99 ? 5.852 -4.880 -4.449 1.00 88.69 99 MET A N 1
ATOM 760 C CA . MET A 1 99 ? 4.590 -5.171 -3.769 1.00 88.69 99 MET A CA 1
ATOM 761 C C . MET A 1 99 ? 4.744 -6.192 -2.642 1.00 88.69 99 MET A C 1
ATOM 763 O O . M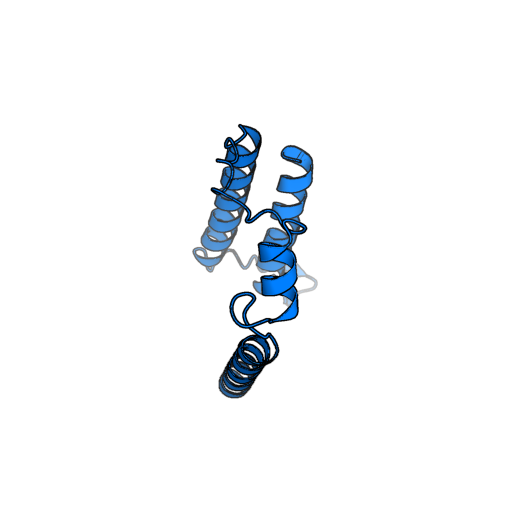ET A 1 99 ? 4.043 -6.075 -1.643 1.00 88.69 99 MET A O 1
ATOM 767 N N . LEU A 1 100 ? 5.648 -7.166 -2.772 1.00 90.12 100 LEU A N 1
ATOM 768 C CA . LEU A 1 100 ? 5.907 -8.158 -1.725 1.00 90.12 100 LEU A CA 1
ATOM 769 C C . LEU A 1 100 ? 6.905 -7.665 -0.669 1.00 90.12 100 LEU A C 1
ATOM 771 O O . LEU A 1 100 ? 6.738 -7.951 0.514 1.00 90.12 100 LEU A O 1
ATOM 775 N N . SER A 1 101 ? 7.934 -6.911 -1.062 1.00 91.19 101 SER A N 1
ATOM 776 C CA . SER A 1 101 ? 8.990 -6.476 -0.135 1.00 91.19 101 SER A CA 1
ATOM 777 C C . SER A 1 101 ? 8.562 -5.341 0.798 1.00 91.19 101 SER A C 1
ATOM 779 O O . SER A 1 101 ? 8.930 -5.346 1.973 1.00 91.19 101 SER A O 1
ATOM 781 N N . VAL A 1 102 ? 7.764 -4.384 0.319 1.00 90.69 102 VAL A N 1
ATOM 782 C CA . VAL A 1 102 ? 7.348 -3.214 1.114 1.00 90.69 102 VAL A CA 1
ATOM 783 C C . VAL A 1 102 ? 6.474 -3.606 2.316 1.00 90.69 102 VAL A C 1
ATOM 785 O O . VAL A 1 102 ? 6.768 -3.144 3.420 1.00 90.69 102 VAL A O 1
ATOM 788 N N . PRO A 1 103 ? 5.461 -4.487 2.191 1.00 89.50 103 PRO A N 1
ATOM 789 C CA . PRO A 1 103 ? 4.702 -4.975 3.342 1.00 89.50 103 PRO A CA 1
ATOM 790 C C . PRO A 1 103 ? 5.564 -5.742 4.343 1.00 89.50 103 PRO A C 1
ATOM 792 O O . PRO A 1 103 ? 5.393 -5.571 5.546 1.00 89.50 103 PRO A O 1
ATOM 795 N N . VAL A 1 104 ? 6.520 -6.547 3.867 1.00 92.12 104 VAL A N 1
ATOM 796 C CA . VAL A 1 104 ? 7.453 -7.272 4.744 1.00 92.12 104 VAL A CA 1
ATOM 797 C C . VAL A 1 104 ? 8.304 -6.295 5.560 1.00 92.12 104 VAL A C 1
ATOM 799 O O . VAL A 1 104 ? 8.449 -6.475 6.767 1.00 92.12 104 VAL A O 1
ATOM 802 N N . LEU A 1 105 ? 8.807 -5.226 4.936 1.00 88.44 105 LEU A N 1
ATOM 803 C CA . LEU A 1 105 ? 9.528 -4.144 5.616 1.00 88.44 105 LEU A CA 1
ATOM 804 C C . LEU A 1 105 ? 8.655 -3.416 6.642 1.00 88.44 105 LEU A C 1
ATOM 806 O O . LEU A 1 105 ? 9.110 -3.145 7.751 1.00 88.44 105 LEU A O 1
ATOM 810 N N . ILE A 1 106 ? 7.400 -3.125 6.295 1.00 89.50 106 ILE A N 1
ATOM 811 C CA . ILE A 1 106 ? 6.442 -2.504 7.214 1.00 89.50 106 ILE A CA 1
ATOM 812 C C . ILE A 1 106 ? 6.236 -3.398 8.437 1.00 89.50 106 ILE A C 1
ATOM 814 O O . ILE A 1 106 ? 6.376 -2.920 9.556 1.00 89.50 106 ILE A O 1
ATOM 818 N N . VAL A 1 107 ? 5.960 -4.689 8.245 1.00 88.75 107 VAL A N 1
ATOM 819 C CA . VAL A 1 107 ? 5.747 -5.623 9.359 1.00 88.75 107 VAL A CA 1
ATOM 820 C C . VAL A 1 107 ? 6.997 -5.734 10.231 1.00 88.75 107 VAL A C 1
ATOM 822 O O . VAL A 1 107 ? 6.882 -5.701 11.448 1.00 88.75 107 VAL A O 1
ATOM 825 N N . LEU A 1 108 ? 8.189 -5.808 9.635 1.00 88.56 108 LEU A N 1
ATOM 826 C CA . LEU A 1 108 ? 9.437 -5.950 10.387 1.00 88.56 108 LEU A CA 1
ATOM 827 C C . LEU A 1 108 ? 9.819 -4.689 11.184 1.00 88.56 108 LEU A C 1
ATOM 829 O O . LEU A 1 108 ? 10.418 -4.801 12.250 1.00 88.56 108 LEU A O 1
ATOM 833 N N . CYS A 1 109 ? 9.535 -3.494 10.659 1.00 83.62 109 CYS A N 1
ATOM 834 C CA . CYS A 1 109 ? 9.959 -2.233 11.277 1.00 83.62 109 CYS A CA 1
ATOM 835 C C . CYS A 1 109 ? 8.881 -1.544 12.125 1.00 83.62 109 CYS A C 1
ATOM 837 O O . CYS A 1 109 ? 9.220 -0.653 12.906 1.00 83.62 109 CYS A O 1
ATOM 839 N N . CYS A 1 110 ? 7.602 -1.871 11.928 1.00 77.62 110 CYS A N 1
ATOM 840 C CA . CYS A 1 110 ? 6.478 -1.104 12.465 1.00 77.62 110 CYS A CA 1
ATOM 841 C C . CYS A 1 110 ? 5.521 -1.901 13.363 1.00 77.62 110 CYS A C 1
ATOM 843 O O . CYS A 1 110 ? 4.771 -1.277 14.120 1.00 77.62 110 CYS A O 1
ATOM 845 N N . LEU A 1 111 ? 5.498 -3.231 13.248 1.00 68.12 111 LEU A N 1
ATOM 846 C CA . LEU A 1 111 ? 4.666 -4.103 14.079 1.00 68.12 111 LEU A CA 1
ATOM 847 C C . LEU A 1 111 ? 5.436 -4.543 15.331 1.00 68.12 111 LEU A C 1
ATOM 849 O O . LEU A 1 111 ? 4.795 -4.606 16.402 1.00 68.12 111 LEU A O 1
#

Sequence (111 aa):
MWPAYLSGLHDWCLVGLIDGERLNDDLEYQNRLVQGLVQPTGSAVKSEVTGYAKMSVAFFMIGVAGVVALELIPSSHQSWVVKGFREQLNMALAIEMIMLSVPVLIVLCCL

Secondary structure (DSSP, 8-state):
-HHHHHHHHHHHHHHHHHSS--TTT-HHHHHHHHTTSS----S-------HHHHHHHHHHHHHHHHHHHHHH-TT---EEEETTEEEEPPHHHHHHHHHHHHHHHHHHHH-

pLDDT: mean 75.95, std 11.66, range [53.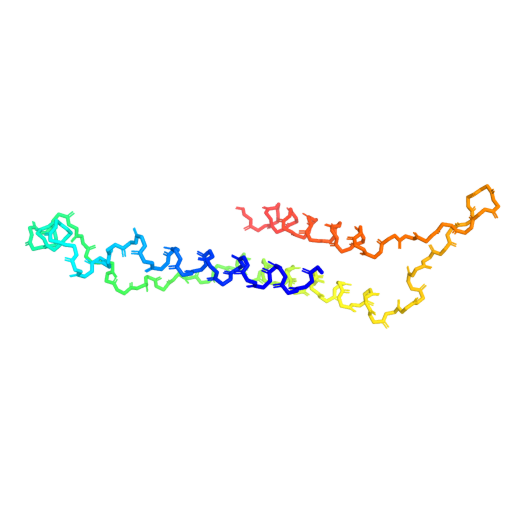34, 93.88]

InterPro domains:
  IPR004668 Anaerobic c4-dicarboxylate membrane transporter [PF03605] (2-110)
  IPR004668 Anaerobic c4-dicarboxylate membrane transporter [PTHR36106] (3-110)

Foldseek 3Di:
DVVVVVVVVVVVVVCVVPVDDPCVRDPVSVVCVVVVVDDDPPDPPPPPCPPLVVVLVVLVVVLVVVLVVCVVDPPVQPQDQDPNDGDTDDNVVVNVVSVVVSVVVSVVPRD

Organism: NCBI:txid1882918

Radius of gyration: 23.54 Å; chains: 1; bounding box: 58×23×53 Å